Protein AF-A0A3B9VMV4-F1 (afdb_monomer_lite)

Structure (mmCIF, N/CA/C/O backbone):
data_AF-A0A3B9VMV4-F1
#
_entry.id   AF-A0A3B9VMV4-F1
#
loop_
_atom_site.group_PDB
_atom_site.id
_atom_site.type_symbol
_atom_site.label_atom_id
_atom_site.label_alt_id
_atom_site.label_comp_id
_atom_site.label_asym_id
_atom_site.label_entity_id
_atom_site.label_seq_id
_atom_site.pdbx_PDB_ins_code
_atom_site.Cartn_x
_atom_site.Cartn_y
_atom_site.Cartn_z
_atom_site.occupancy
_atom_site.B_iso_or_equiv
_atom_site.auth_seq_id
_atom_site.auth_comp_id
_atom_site.auth_asym_id
_atom_site.auth_atom_id
_atom_site.pdbx_PDB_model_num
ATOM 1 N N . GLY A 1 1 ? -2.055 -14.540 -10.708 1.00 89.00 1 GLY A N 1
ATOM 2 C CA . GLY A 1 1 ? -1.580 -13.916 -9.460 1.00 89.00 1 GLY A CA 1
ATOM 3 C C . GLY A 1 1 ? -1.634 -12.420 -9.639 1.00 89.00 1 GLY A C 1
ATOM 4 O O . GLY A 1 1 ? -1.475 -11.995 -10.777 1.00 89.00 1 GLY A O 1
ATOM 5 N N . LEU A 1 2 ? -1.868 -11.667 -8.561 1.00 93.31 2 LEU A N 1
ATOM 6 C CA . LEU A 1 2 ? -2.118 -10.214 -8.582 1.00 93.31 2 LEU A CA 1
ATOM 7 C C . LEU A 1 2 ? -1.103 -9.417 -9.426 1.00 93.31 2 LEU A C 1
ATOM 9 O O . LEU A 1 2 ? -1.483 -8.462 -10.090 1.00 93.31 2 LEU A O 1
ATOM 13 N N . ASN A 1 3 ? 0.157 -9.865 -9.442 1.00 96.62 3 ASN A N 1
ATOM 14 C CA . ASN A 1 3 ? 1.288 -9.184 -10.082 1.00 96.62 3 ASN A CA 1
ATOM 15 C C . ASN A 1 3 ? 2.025 -10.078 -11.097 1.00 96.62 3 ASN A C 1
ATOM 17 O O . ASN A 1 3 ? 3.226 -9.933 -11.294 1.00 96.62 3 ASN A O 1
ATOM 21 N N . LYS A 1 4 ? 1.344 -11.074 -11.690 1.00 96.62 4 LYS A N 1
ATOM 22 C CA . LYS A 1 4 ? 1.982 -12.073 -12.582 1.00 96.62 4 LYS A CA 1
ATOM 23 C C . LYS A 1 4 ? 2.564 -11.445 -13.862 1.00 96.62 4 LYS A C 1
ATOM 25 O O . LYS A 1 4 ? 3.436 -12.036 -14.486 1.00 96.62 4 LYS A O 1
ATOM 30 N N . ASP A 1 5 ? 2.038 -10.296 -14.253 1.00 97.50 5 ASP A N 1
ATOM 31 C CA . ASP A 1 5 ? 2.411 -9.501 -15.420 1.00 97.50 5 ASP A CA 1
ATOM 32 C C . ASP A 1 5 ? 3.605 -8.562 -15.180 1.00 97.50 5 ASP A C 1
ATOM 34 O O . ASP A 1 5 ? 4.149 -8.038 -16.146 1.00 97.50 5 ASP A O 1
ATOM 38 N N . LEU A 1 6 ? 4.025 -8.362 -13.926 1.00 97.44 6 LEU A N 1
ATOM 39 C CA . LEU A 1 6 ? 5.055 -7.387 -13.566 1.00 97.44 6 LEU A CA 1
ATOM 40 C C . LEU A 1 6 ? 6.463 -7.999 -13.586 1.00 97.44 6 LEU A C 1
ATOM 42 O O . LEU A 1 6 ? 6.683 -9.121 -13.121 1.00 97.44 6 LEU A O 1
ATOM 46 N N . GLY A 1 7 ? 7.424 -7.236 -14.109 1.00 94.56 7 GLY A N 1
ATOM 47 C CA . GLY A 1 7 ? 8.851 -7.542 -14.071 1.00 94.56 7 GLY A CA 1
ATOM 48 C C . GLY A 1 7 ? 9.566 -6.945 -12.851 1.00 94.56 7 GLY A C 1
ATOM 49 O O . GLY A 1 7 ? 9.016 -6.835 -11.757 1.00 94.56 7 GLY A O 1
ATOM 50 N N . PHE A 1 8 ? 10.837 -6.570 -13.030 1.00 95.19 8 PHE A N 1
ATOM 51 C CA . PHE A 1 8 ? 11.694 -6.018 -11.965 1.00 95.19 8 PHE A CA 1
ATOM 52 C C . PHE A 1 8 ? 12.124 -4.569 -12.205 1.00 95.19 8 PHE A C 1
ATOM 54 O O . PHE A 1 8 ? 13.013 -4.074 -11.497 1.00 95.19 8 PHE A O 1
ATOM 61 N N . THR A 1 9 ? 11.519 -3.907 -13.194 1.00 96.94 9 THR A N 1
ATOM 62 C CA . THR A 1 9 ? 11.759 -2.490 -13.478 1.00 96.94 9 THR A CA 1
ATOM 63 C C . THR A 1 9 ? 11.332 -1.623 -12.292 1.00 96.94 9 THR A C 1
ATOM 65 O O . THR A 1 9 ? 10.676 -2.087 -11.352 1.00 96.94 9 THR A O 1
ATOM 68 N N . LYS A 1 10 ? 11.738 -0.353 -12.290 1.00 96.31 10 LYS A N 1
ATOM 69 C CA . LYS A 1 10 ? 11.331 0.577 -11.233 1.00 96.31 10 LYS A CA 1
ATOM 70 C C . LYS A 1 10 ? 9.811 0.760 -11.244 1.00 96.31 10 LYS A C 1
ATOM 72 O O . LYS A 1 10 ? 9.185 0.748 -10.190 1.00 96.31 10 LYS A O 1
ATOM 77 N N . GLU A 1 11 ? 9.247 0.870 -12.436 1.00 97.06 11 GLU A N 1
ATOM 78 C CA . GLU A 1 11 ? 7.830 1.074 -12.705 1.00 97.06 11 GLU A CA 1
ATOM 79 C C . GLU A 1 11 ? 7.011 -0.144 -12.261 1.00 97.06 11 GLU A C 1
ATOM 81 O O . GLU A 1 11 ? 6.022 0.007 -11.548 1.00 97.06 11 GLU A O 1
ATOM 86 N N . ASP A 1 12 ? 7.480 -1.357 -12.573 1.00 97.56 12 ASP A N 1
ATOM 87 C CA . ASP A 1 12 ? 6.842 -2.598 -12.117 1.00 97.56 12 ASP A CA 1
ATOM 88 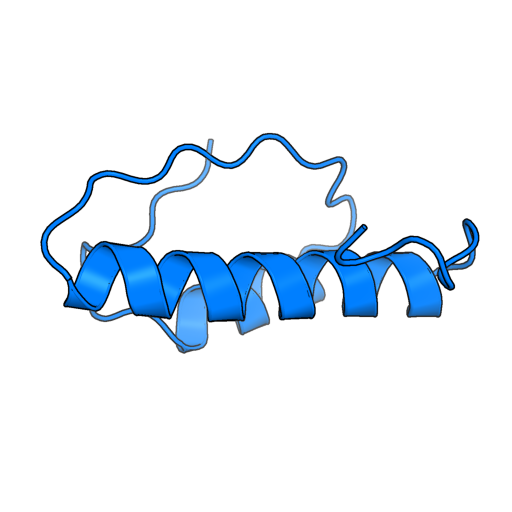C C . ASP A 1 12 ? 6.836 -2.715 -10.587 1.00 97.56 12 ASP A C 1
ATOM 90 O O . ASP A 1 12 ? 5.875 -3.201 -9.991 1.00 97.56 12 ASP A O 1
ATOM 94 N N . ARG A 1 13 ? 7.904 -2.265 -9.915 1.00 96.31 13 ARG A N 1
ATOM 95 C CA . ARG A 1 13 ? 7.971 -2.268 -8.444 1.00 96.31 13 ARG A CA 1
ATOM 96 C C . ARG A 1 13 ? 7.000 -1.269 -7.832 1.00 96.31 13 ARG A C 1
ATOM 98 O O . ARG A 1 13 ? 6.341 -1.620 -6.855 1.00 96.31 13 ARG A O 1
ATOM 105 N N . ALA A 1 14 ? 6.899 -0.075 -8.408 1.00 97.12 14 ALA A N 1
ATOM 106 C CA . ALA A 1 14 ? 5.932 0.926 -7.978 1.00 97.12 14 ALA A CA 1
ATOM 107 C C . ALA A 1 14 ? 4.495 0.405 -8.144 1.00 97.12 14 ALA A C 1
ATOM 109 O O . ALA A 1 14 ? 3.695 0.484 -7.213 1.00 97.12 14 ALA A O 1
ATOM 110 N N . GLU A 1 15 ? 4.187 -0.229 -9.279 1.00 97.81 15 GLU A N 1
ATOM 111 C CA . GLU A 1 15 ? 2.869 -0.821 -9.528 1.00 97.81 15 GLU A CA 1
ATOM 112 C C . GLU A 1 15 ? 2.570 -2.000 -8.590 1.00 97.81 15 GLU A C 1
ATOM 114 O O . GLU A 1 15 ? 1.447 -2.137 -8.106 1.00 97.81 15 GLU A O 1
ATOM 119 N N . ASN A 1 16 ? 3.572 -2.822 -8.266 1.00 97.94 16 ASN A N 1
ATOM 120 C CA . ASN A 1 16 ? 3.436 -3.882 -7.268 1.00 97.94 16 ASN A CA 1
ATOM 121 C C . ASN A 1 16 ? 3.066 -3.311 -5.885 1.00 97.94 16 ASN A C 1
ATOM 123 O O . ASN A 1 16 ? 2.133 -3.805 -5.251 1.00 97.94 16 ASN A O 1
ATOM 127 N N . VAL A 1 17 ? 3.749 -2.249 -5.435 1.00 97.94 17 VAL A N 1
ATOM 128 C CA . VAL A 1 17 ? 3.430 -1.561 -4.169 1.00 97.94 17 VAL A CA 1
ATOM 129 C C . VAL A 1 17 ? 2.017 -0.981 -4.212 1.00 97.94 17 VAL A C 1
ATOM 131 O O . VAL A 1 17 ? 1.242 -1.230 -3.291 1.00 97.94 17 VAL A O 1
ATOM 134 N N . ARG A 1 18 ? 1.648 -0.294 -5.301 1.00 98.19 18 ARG A N 1
ATOM 135 C CA . ARG A 1 18 ? 0.308 0.279 -5.477 1.00 98.19 18 ARG A CA 1
ATOM 136 C C . ARG A 1 18 ? -0.780 -0.793 -5.399 1.00 98.19 18 ARG A C 1
ATOM 138 O O . ARG A 1 18 ? -1.690 -0.677 -4.590 1.00 98.19 18 ARG A O 1
ATOM 145 N N . ARG A 1 19 ? -0.675 -1.875 -6.181 1.00 98.38 19 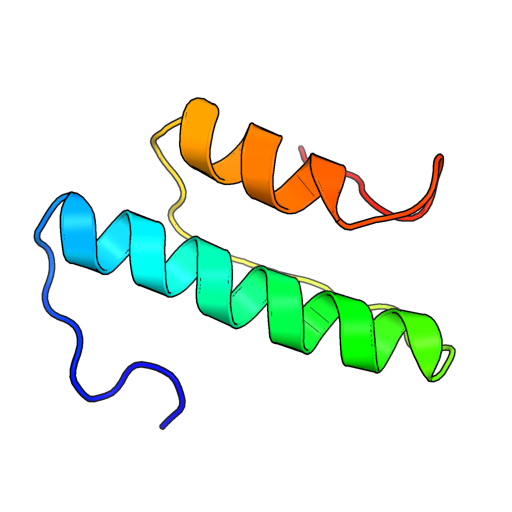ARG A N 1
ATOM 146 C CA . ARG A 1 19 ? -1.675 -2.962 -6.201 1.00 98.38 19 ARG A CA 1
ATOM 147 C C . ARG A 1 19 ? -1.840 -3.626 -4.836 1.00 98.38 19 ARG A C 1
ATOM 149 O O . ARG A 1 19 ? -2.961 -3.935 -4.443 1.00 98.38 19 ARG A O 1
ATOM 156 N N . VAL A 1 20 ? -0.743 -3.857 -4.114 1.00 98.31 20 VAL A N 1
ATOM 157 C CA . VAL A 1 20 ? -0.812 -4.453 -2.773 1.00 98.31 20 VAL A CA 1
ATOM 158 C C . VAL A 1 20 ? -1.411 -3.480 -1.762 1.00 98.31 20 VAL A C 1
ATOM 160 O O . VAL A 1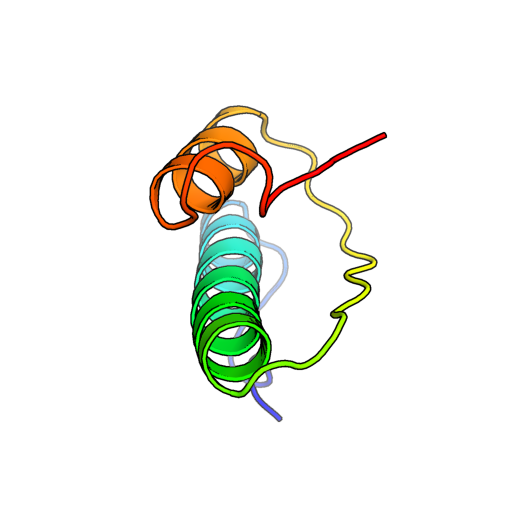 20 ? -2.189 -3.926 -0.922 1.00 98.31 20 VAL A O 1
ATOM 163 N N . ALA A 1 21 ? -1.116 -2.181 -1.851 1.00 98.19 21 ALA A N 1
ATOM 164 C CA . ALA A 1 21 ? -1.728 -1.167 -0.996 1.00 98.19 21 ALA A CA 1
ATOM 165 C C . ALA A 1 21 ? -3.255 -1.119 -1.184 1.00 98.19 21 ALA A C 1
ATOM 167 O O . ALA A 1 21 ? -3.980 -1.231 -0.201 1.00 98.19 21 ALA A O 1
ATOM 168 N N . GLU A 1 22 ? -3.741 -1.083 -2.429 1.00 98.50 22 GLU A N 1
ATOM 169 C CA . GLU A 1 22 ? -5.181 -1.082 -2.753 1.00 98.50 22 GLU A CA 1
ATOM 170 C C . GLU A 1 22 ? -5.904 -2.313 -2.189 1.00 98.50 22 GLU A C 1
ATOM 172 O O . GLU A 1 22 ? -6.938 -2.209 -1.531 1.00 98.50 22 GLU A O 1
ATOM 177 N N . VAL A 1 23 ? -5.336 -3.508 -2.392 1.00 98.38 23 VAL A N 1
ATOM 178 C CA . VAL A 1 23 ? -5.918 -4.740 -1.837 1.00 98.38 23 VAL A CA 1
ATOM 179 C C . VAL A 1 23 ? -5.859 -4.726 -0.311 1.00 98.38 23 VAL A C 1
ATOM 181 O O . VAL A 1 23 ? -6.802 -5.170 0.336 1.00 98.38 23 VAL A O 1
ATOM 184 N N . SER A 1 24 ? -4.784 -4.199 0.275 1.00 98.44 24 SER A N 1
ATOM 185 C CA . SER A 1 24 ? -4.658 -4.084 1.729 1.00 98.44 24 SER A CA 1
ATOM 186 C C . SER A 1 24 ? -5.705 -3.132 2.304 1.00 98.44 24 SER A C 1
ATOM 188 O O . SER A 1 24 ? -6.314 -3.479 3.310 1.00 98.44 24 SER A O 1
ATOM 190 N N . LYS A 1 25 ? -5.992 -2.002 1.644 1.00 98.56 25 LYS A N 1
ATOM 191 C CA . LYS A 1 25 ? -7.049 -1.074 2.065 1.00 98.56 25 LYS A CA 1
ATOM 192 C C . LYS A 1 25 ? -8.423 -1.741 2.036 1.00 98.56 25 LYS A C 1
ATOM 194 O O . LYS A 1 25 ? -9.113 -1.702 3.044 1.00 98.56 25 LYS A O 1
ATOM 199 N N . LEU A 1 26 ? -8.764 -2.479 0.975 1.00 98.50 26 LEU A N 1
ATOM 200 C CA . LEU A 1 26 ? -10.028 -3.235 0.920 1.00 98.50 26 LEU A CA 1
ATOM 201 C C . LEU A 1 26 ? -10.183 -4.239 2.075 1.00 98.50 26 LEU A C 1
ATOM 203 O O . LEU A 1 26 ? -11.285 -4.454 2.574 1.00 98.50 26 LEU A O 1
ATOM 207 N N . MET A 1 27 ? -9.089 -4.878 2.491 1.00 98.62 27 MET A N 1
ATOM 208 C CA . MET A 1 27 ? -9.103 -5.838 3.598 1.00 98.62 27 MET A CA 1
ATOM 209 C C . MET A 1 27 ? -9.186 -5.131 4.960 1.00 98.62 27 MET A C 1
ATOM 211 O O . MET A 1 27 ? -9.915 -5.598 5.835 1.00 98.62 27 MET A O 1
ATOM 215 N N . VAL A 1 28 ? -8.494 -3.999 5.128 1.00 98.56 28 VAL A N 1
ATOM 216 C CA . VAL A 1 28 ? -8.608 -3.137 6.318 1.00 98.56 28 VAL A CA 1
ATOM 217 C C . VAL A 1 28 ? -10.033 -2.604 6.462 1.00 98.56 28 VAL A C 1
ATOM 219 O O . VAL A 1 28 ? -10.615 -2.734 7.536 1.00 98.56 28 VAL A O 1
ATOM 222 N N . ASP A 1 29 ? -10.644 -2.135 5.373 1.00 98.19 29 ASP A N 1
ATOM 223 C CA . ASP A 1 29 ? -12.041 -1.678 5.341 1.00 98.19 29 ASP A CA 1
ATOM 224 C C . ASP A 1 29 ? -13.031 -2.803 5.686 1.00 98.19 29 ASP A C 1
ATOM 226 O O . ASP A 1 29 ? -14.100 -2.559 6.246 1.00 98.19 29 ASP A O 1
ATOM 230 N N . ALA A 1 30 ? -12.667 -4.058 5.404 1.00 98.56 30 ALA A N 1
ATOM 231 C CA . ALA A 1 30 ? -13.418 -5.244 5.813 1.00 98.56 30 ALA A CA 1
ATOM 232 C C . ALA A 1 30 ? -13.185 -5.655 7.285 1.00 98.56 30 ALA A C 1
ATOM 234 O O . ALA A 1 30 ? -13.724 -6.671 7.731 1.00 98.56 30 ALA A O 1
ATOM 235 N N . GLY A 1 31 ? -12.394 -4.892 8.045 1.00 98.00 31 GLY A N 1
ATOM 236 C CA . GLY A 1 31 ? -12.094 -5.132 9.458 1.00 98.00 31 GLY A CA 1
ATOM 237 C C . GLY A 1 31 ? -10.949 -6.116 9.712 1.00 98.00 31 GLY A C 1
ATOM 238 O O . GLY A 1 31 ? -10.843 -6.653 10.817 1.00 98.00 31 GLY A O 1
ATOM 239 N N . LEU A 1 32 ? -10.107 -6.394 8.711 1.00 98.69 32 LEU A N 1
ATOM 240 C CA . LEU A 1 32 ? -8.975 -7.314 8.839 1.00 98.69 32 LEU A CA 1
ATOM 241 C C . LEU A 1 32 ? -7.676 -6.576 9.176 1.00 98.69 32 LEU A C 1
ATOM 243 O O . LEU A 1 32 ? -7.405 -5.486 8.679 1.00 98.69 32 LEU A O 1
ATOM 247 N N . VAL A 1 33 ? -6.811 -7.235 9.949 1.00 98.00 33 VAL A N 1
ATOM 248 C CA . VAL A 1 33 ? -5.407 -6.825 10.092 1.00 98.00 33 VAL A CA 1
ATOM 249 C C . VAL A 1 33 ? -4.608 -7.421 8.937 1.00 98.00 33 VAL A C 1
ATOM 251 O O . VAL A 1 33 ? -4.592 -8.640 8.752 1.00 98.00 33 VAL A O 1
ATOM 254 N N . VAL A 1 34 ? -3.922 -6.570 8.176 1.00 98.38 34 VAL A N 1
ATOM 255 C CA . VAL A 1 34 ? -3.142 -6.974 7.001 1.00 98.38 34 VAL A CA 1
ATOM 256 C C . VAL A 1 34 ? -1.658 -6.779 7.277 1.00 98.38 34 VAL A C 1
ATOM 258 O O . VAL A 1 34 ? -1.228 -5.701 7.674 1.00 98.38 34 VAL A O 1
ATOM 261 N N . ILE A 1 35 ? -0.860 -7.820 7.039 1.00 98.00 35 ILE A N 1
ATOM 262 C CA . ILE A 1 35 ? 0.601 -7.756 7.129 1.00 98.00 35 ILE A CA 1
ATOM 263 C C . ILE A 1 35 ? 1.167 -7.852 5.716 1.00 98.00 35 ILE A C 1
ATOM 265 O O . ILE A 1 35 ? 0.951 -8.843 5.017 1.00 98.00 35 ILE A O 1
ATOM 269 N N . VAL A 1 36 ? 1.913 -6.827 5.308 1.00 97.56 36 VAL A N 1
ATOM 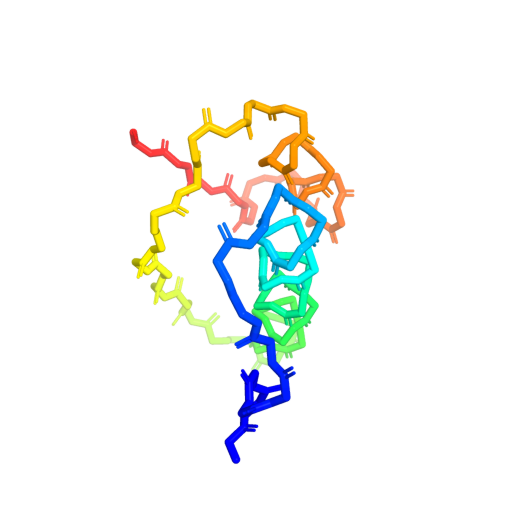270 C CA . VAL A 1 36 ? 2.534 -6.739 3.985 1.00 97.56 36 VAL A CA 1
ATOM 271 C C . VAL A 1 36 ? 4.051 -6.836 4.120 1.00 97.56 36 VAL A C 1
ATOM 273 O O . VAL A 1 36 ? 4.671 -6.041 4.818 1.00 97.56 36 VAL A O 1
ATOM 276 N N . ALA A 1 37 ? 4.658 -7.789 3.412 1.00 96.56 37 ALA A N 1
ATOM 277 C CA . ALA A 1 37 ? 6.108 -7.943 3.318 1.00 96.56 37 ALA A CA 1
ATOM 278 C C . ALA A 1 37 ? 6.546 -7.796 1.855 1.00 96.56 37 ALA A C 1
ATOM 280 O O . ALA A 1 37 ? 6.524 -8.754 1.081 1.00 96.56 37 ALA A O 1
ATOM 281 N N . LEU A 1 38 ? 6.920 -6.575 1.465 1.00 93.62 38 LEU A N 1
ATOM 282 C CA . LEU A 1 38 ? 7.384 -6.249 0.117 1.00 93.62 38 LEU A CA 1
ATOM 283 C C . LEU A 1 38 ? 8.788 -5.659 0.148 1.00 93.62 38 LEU A C 1
ATOM 285 O O . LEU A 1 38 ? 9.152 -4.915 1.053 1.00 93.62 38 LEU A O 1
ATOM 289 N N . VAL A 1 39 ? 9.551 -5.913 -0.914 1.00 93.81 39 VAL A N 1
ATOM 290 C CA . VAL A 1 39 ? 10.741 -5.113 -1.219 1.00 93.81 39 VAL A CA 1
ATOM 291 C C . VAL A 1 39 ? 10.268 -3.792 -1.835 1.00 93.81 39 VAL A C 1
ATOM 293 O O . VAL A 1 39 ? 9.986 -3.736 -3.032 1.00 93.81 39 VAL A O 1
ATOM 296 N N . SER A 1 40 ? 10.168 -2.743 -1.014 1.00 93.75 40 SER A N 1
ATOM 297 C CA . SER A 1 40 ? 9.663 -1.403 -1.367 1.00 93.75 40 SER A CA 1
ATOM 298 C C . SER A 1 40 ? 10.748 -0.319 -1.190 1.00 93.75 40 SER A C 1
ATOM 300 O O . SER A 1 40 ? 10.685 0.522 -0.288 1.00 93.75 40 SER A O 1
ATOM 302 N N . PRO A 1 41 ? 11.796 -0.318 -2.039 1.00 94.62 41 PRO A N 1
ATOM 303 C CA . PRO A 1 41 ? 12.997 0.492 -1.816 1.00 94.62 41 PRO A CA 1
ATOM 304 C C . PRO A 1 41 ? 12.749 1.999 -1.957 1.00 94.62 41 PRO A C 1
ATOM 306 O O . PRO A 1 41 ? 13.491 2.803 -1.393 1.00 94.62 41 PRO A O 1
ATOM 309 N N . PHE A 1 42 ? 11.716 2.401 -2.697 1.00 95.69 42 PHE A N 1
ATOM 310 C CA . PHE A 1 42 ? 11.445 3.801 -2.988 1.00 95.69 42 PHE A CA 1
ATOM 311 C C . PHE A 1 42 ? 10.460 4.380 -1.977 1.00 95.69 42 PHE A C 1
ATOM 313 O O . PHE A 1 42 ? 9.322 3.934 -1.867 1.00 95.69 42 PHE A O 1
ATOM 320 N N . LYS A 1 43 ? 10.906 5.408 -1.249 1.00 96.56 43 LYS A N 1
ATOM 321 C CA . LYS A 1 43 ? 10.089 6.086 -0.237 1.00 96.56 43 LYS A CA 1
ATOM 322 C C . LYS A 1 43 ? 8.806 6.689 -0.822 1.00 96.56 43 LYS A C 1
ATOM 324 O O . LYS A 1 43 ? 7.767 6.569 -0.196 1.00 96.56 43 LYS A O 1
ATOM 329 N N . VAL A 1 44 ? 8.875 7.263 -2.024 1.00 97.75 44 VAL A N 1
ATOM 330 C CA . VAL A 1 44 ? 7.711 7.864 -2.699 1.00 97.75 44 VAL A CA 1
ATOM 331 C C . VAL A 1 44 ? 6.567 6.865 -2.895 1.00 97.75 44 VAL A C 1
ATOM 333 O O . VAL A 1 44 ? 5.420 7.201 -2.638 1.00 97.75 44 VAL A O 1
ATOM 336 N N . ASP A 1 45 ? 6.875 5.614 -3.245 1.00 97.81 45 ASP A N 1
ATOM 337 C CA . ASP A 1 45 ? 5.848 4.588 -3.447 1.00 97.81 45 ASP A CA 1
ATOM 338 C C . ASP A 1 45 ? 5.196 4.187 -2.116 1.00 97.81 45 ASP A C 1
ATOM 340 O O . ASP A 1 45 ? 3.992 3.948 -2.058 1.00 97.81 45 ASP A O 1
ATOM 344 N N . ARG A 1 46 ? 5.980 4.147 -1.027 1.00 97.69 46 ARG A N 1
ATOM 345 C CA . ARG A 1 46 ? 5.460 3.885 0.326 1.00 97.69 46 ARG A CA 1
ATOM 346 C C . ARG A 1 46 ? 4.653 5.055 0.875 1.00 97.69 46 ARG A C 1
ATOM 348 O O . ARG A 1 46 ? 3.682 4.840 1.590 1.00 97.69 46 ARG A O 1
ATOM 355 N N . ASP A 1 47 ? 5.040 6.281 0.540 1.00 98.00 47 ASP A N 1
ATOM 356 C CA . ASP A 1 47 ? 4.304 7.479 0.930 1.00 98.00 47 ASP A CA 1
ATOM 357 C C . ASP A 1 47 ? 2.943 7.524 0.219 1.00 98.00 47 ASP A C 1
ATOM 359 O O . ASP A 1 47 ? 1.931 7.637 0.905 1.00 98.00 47 ASP A O 1
ATOM 363 N N . HIS A 1 48 ? 2.885 7.261 -1.092 1.00 97.44 48 HIS A N 1
ATOM 364 C CA . HIS A 1 48 ? 1.610 7.096 -1.804 1.00 97.44 48 HIS A CA 1
ATOM 365 C C . HIS A 1 48 ? 0.764 5.948 -1.236 1.00 97.44 48 HIS A C 1
ATOM 367 O O . HIS A 1 48 ? -0.445 6.084 -1.075 1.00 97.44 48 HIS A O 1
ATOM 373 N N . ALA A 1 49 ? 1.388 4.811 -0.903 1.00 97.94 49 ALA A N 1
ATOM 374 C CA . ALA A 1 49 ? 0.680 3.700 -0.276 1.00 97.94 49 ALA A CA 1
ATOM 375 C C . ALA A 1 49 ? 0.110 4.073 1.098 1.00 97.94 49 ALA A C 1
ATOM 377 O O . ALA A 1 49 ? -0.933 3.554 1.454 1.00 97.94 49 ALA A O 1
ATOM 378 N N . ARG A 1 50 ? 0.758 4.954 1.868 1.00 98.19 50 ARG A N 1
ATOM 379 C CA . ARG A 1 50 ? 0.247 5.434 3.160 1.00 98.19 50 ARG A CA 1
ATOM 380 C C . ARG A 1 50 ? -0.927 6.397 2.999 1.00 98.19 50 ARG A C 1
ATOM 382 O O . ARG A 1 50 ? -1.833 6.369 3.822 1.00 98.19 50 ARG A O 1
ATOM 389 N N . GLU A 1 51 ? -0.908 7.238 1.969 1.00 98.06 51 GLU A N 1
ATOM 390 C CA . GLU A 1 51 ? -1.917 8.283 1.733 1.00 98.06 51 GLU A CA 1
ATOM 391 C C . GLU A 1 51 ? -3.335 7.742 1.500 1.00 98.06 51 GLU A C 1
ATOM 393 O O . GLU A 1 51 ? -4.297 8.477 1.707 1.00 98.06 51 GLU A O 1
ATOM 398 N N . ILE A 1 52 ? -3.482 6.475 1.097 1.00 97.75 52 ILE A N 1
ATOM 399 C CA . ILE A 1 52 ? -4.802 5.856 0.877 1.00 97.75 52 ILE A CA 1
ATOM 400 C C . ILE A 1 52 ? -5.429 5.259 2.149 1.00 97.75 52 ILE A C 1
ATOM 402 O O . ILE A 1 52 ? -6.563 4.784 2.102 1.00 97.75 52 ILE A O 1
ATOM 406 N N . PHE A 1 53 ? -4.700 5.238 3.266 1.00 98.50 53 PHE A N 1
ATOM 407 C CA . PHE A 1 53 ? -5.184 4.734 4.552 1.00 98.50 53 PHE A CA 1
ATOM 408 C C . PHE A 1 53 ? -5.538 5.888 5.482 1.00 98.50 53 PHE A C 1
ATOM 410 O O . PHE A 1 53 ? -4.911 6.950 5.440 1.00 98.50 53 PHE A O 1
ATOM 417 N N . ASP A 1 54 ? -6.498 5.660 6.375 1.00 98.00 54 ASP A N 1
ATOM 418 C CA . ASP A 1 54 ? -6.817 6.648 7.393 1.00 98.00 54 ASP A CA 1
ATOM 419 C C . ASP A 1 54 ? -5.711 6.722 8.456 1.00 98.00 54 ASP A C 1
ATOM 421 O O . ASP A 1 54 ? -4.885 5.818 8.641 1.00 98.00 54 ASP A O 1
ATOM 425 N N . SER A 1 55 ? -5.684 7.838 9.186 1.00 95.94 55 SER A N 1
ATOM 426 C CA . SER A 1 55 ? -4.708 8.050 10.253 1.00 95.94 55 SER A CA 1
ATOM 427 C C . SER A 1 55 ? -4.770 6.916 11.282 1.00 95.94 55 SER A C 1
ATOM 429 O O . SER A 1 55 ? -5.759 6.768 11.996 1.00 95.94 55 SER A O 1
ATOM 431 N N . GLY A 1 56 ? -3.670 6.176 11.420 1.00 95.50 56 GLY A N 1
ATOM 432 C CA . GLY A 1 56 ? -3.540 5.064 12.366 1.00 95.50 56 GLY A CA 1
ATOM 433 C C . GLY A 1 56 ? -3.784 3.678 11.766 1.00 95.50 56 GLY A C 1
ATOM 434 O O . GLY A 1 56 ? -3.506 2.690 12.439 1.00 95.50 56 GLY A O 1
ATOM 435 N N . GLU A 1 57 ? -4.229 3.584 10.512 1.00 97.75 57 GLU A N 1
ATOM 436 C CA . GLU A 1 57 ? -4.431 2.299 9.827 1.00 97.75 57 GLU A CA 1
ATOM 437 C C . GLU A 1 57 ? -3.160 1.769 9.144 1.00 97.75 57 GLU A C 1
ATOM 439 O O . GLU A 1 57 ? -3.033 0.568 8.914 1.00 97.75 57 GLU A O 1
ATOM 444 N N . PHE A 1 58 ? -2.198 2.646 8.838 1.00 98.06 58 PHE A N 1
ATOM 445 C CA . PHE A 1 58 ? -0.946 2.284 8.172 1.00 98.06 58 PHE A CA 1
ATOM 446 C C . PHE A 1 58 ? 0.264 2.466 9.089 1.00 98.06 58 PHE A C 1
ATOM 448 O O . PHE A 1 58 ? 0.535 3.564 9.583 1.00 98.06 58 PHE A O 1
ATOM 455 N N . ILE A 1 59 ? 1.045 1.398 9.256 1.00 97.06 59 ILE A N 1
ATOM 456 C CA . ILE A 1 59 ? 2.292 1.381 10.027 1.00 97.06 59 ILE A CA 1
ATOM 457 C C . ILE A 1 59 ? 3.369 0.691 9.179 1.00 97.06 59 ILE A C 1
ATOM 459 O O . ILE A 1 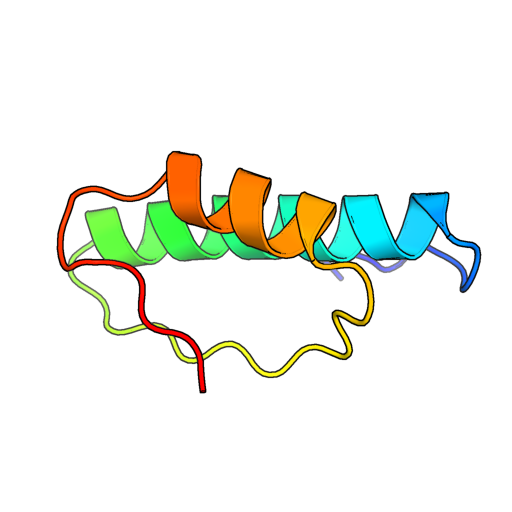59 ? 3.136 -0.394 8.650 1.00 97.06 59 ILE A O 1
ATOM 463 N N . GLU A 1 60 ? 4.553 1.302 9.068 1.00 94.56 60 GLU A N 1
ATOM 464 C CA . GLU A 1 60 ? 5.748 0.685 8.468 1.00 94.56 60 GLU A CA 1
ATOM 465 C C . GLU A 1 60 ? 6.921 0.704 9.459 1.00 94.56 60 GLU A C 1
ATOM 467 O O . GLU A 1 60 ? 6.951 1.553 10.354 1.00 94.56 60 GLU A O 1
ATOM 472 N N . VAL A 1 61 ? 7.859 -0.236 9.299 1.00 90.88 61 VAL A N 1
ATOM 473 C CA . VAL A 1 61 ? 9.063 -0.411 10.137 1.00 90.88 61 VAL A CA 1
ATOM 474 C C . VAL A 1 61 ? 10.315 -0.123 9.321 1.00 90.88 61 VAL A C 1
ATOM 476 O O . VAL A 1 61 ? 10.358 -0.570 8.151 1.00 90.88 61 VAL A O 1
#

Secondary struc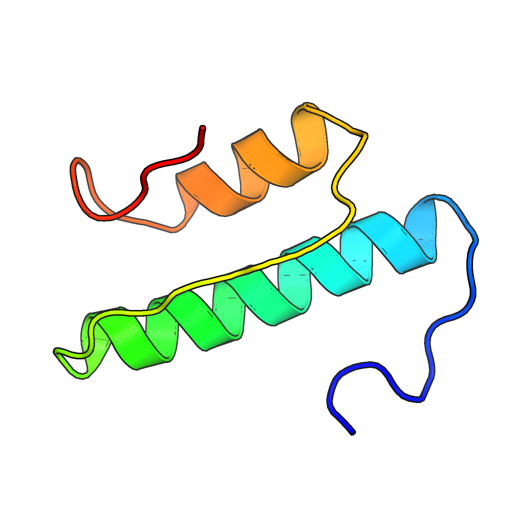ture (DSSP, 8-state):
-TTTT--SSHHHHHHHHHHHHHHHHHHHHTT-----------HHHHHHHHHTSPTTT----

pLDDT: mean 96.96, std 1.92, range [89.0, 98.69]

Radius of gyration: 11.53 Å; chains: 1; bounding box: 26×22×28 Å

Sequence (61 aa):
GLNKDLGFTKEDRAENVRRVAEVSKLMVDAGLVVIVALVSPFKVDRDHAREIFDSGEFIEV

Foldseek 3Di:
DQLPVADDDPVSLLVVLVSVLVVCQVQVVVVDQDDDDGPNPDVVSVVVSPVVDDPPNDDDD